Protein AF-A0A948BES1-F1 (afdb_monomer_lite)

Structure (mmCIF, N/CA/C/O backbone):
data_AF-A0A948BES1-F1
#
_entry.id   AF-A0A948BES1-F1
#
loop_
_atom_site.group_PDB
_atom_site.id
_atom_site.type_symbol
_atom_site.label_atom_id
_atom_site.label_alt_id
_atom_site.label_comp_id
_atom_site.label_asym_id
_atom_site.label_entity_id
_atom_site.label_seq_id
_atom_site.pdbx_PDB_ins_code
_atom_site.Cartn_x
_atom_site.Cartn_y
_atom_site.Cartn_z
_atom_site.occupancy
_atom_site.B_iso_or_equiv
_atom_site.auth_seq_id
_atom_site.auth_c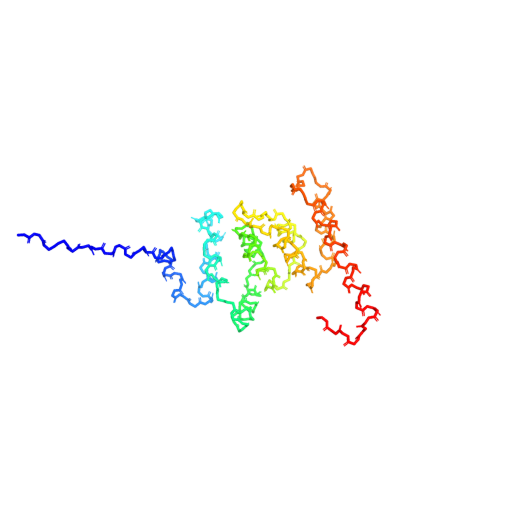omp_id
_atom_site.auth_asym_id
_atom_site.auth_atom_id
_atom_site.pdbx_PDB_model_num
ATOM 1 N N . MET A 1 1 ? -26.348 52.189 15.732 1.00 38.22 1 MET A N 1
ATOM 2 C CA . MET A 1 1 ? -25.270 51.955 14.750 1.00 38.22 1 MET A CA 1
ATOM 3 C C . MET A 1 1 ? -24.668 50.599 15.052 1.00 38.22 1 MET A C 1
ATOM 5 O O . MET A 1 1 ? -24.320 50.351 16.199 1.00 38.22 1 MET A O 1
ATOM 9 N N . ASN A 1 2 ? -24.704 49.721 14.051 1.00 38.66 2 ASN A N 1
ATOM 10 C CA . ASN A 1 2 ? -24.401 48.296 14.130 1.00 38.66 2 ASN A CA 1
ATOM 11 C C . ASN A 1 2 ? -22.952 48.042 14.541 1.00 38.66 2 ASN A C 1
ATOM 13 O O . ASN A 1 2 ? -22.031 48.582 13.934 1.00 38.66 2 ASN A O 1
ATOM 17 N N . ILE A 1 3 ? -22.770 47.183 15.540 1.00 44.31 3 ILE A N 1
ATOM 18 C CA . ILE A 1 3 ? -21.507 46.489 15.768 1.00 44.31 3 ILE A CA 1
ATOM 19 C C . ILE A 1 3 ? -21.662 45.153 15.047 1.00 44.31 3 ILE A C 1
ATOM 21 O O . ILE A 1 3 ? -22.232 44.206 15.589 1.00 44.31 3 ILE A O 1
ATOM 25 N N . ASP A 1 4 ? -21.222 45.115 13.792 1.00 42.91 4 ASP A N 1
ATOM 26 C CA . ASP A 1 4 ? -21.126 43.885 13.018 1.00 42.91 4 ASP A CA 1
ATOM 27 C C . ASP A 1 4 ? -20.055 42.993 13.656 1.00 42.91 4 ASP A C 1
ATOM 29 O O . ASP A 1 4 ? -18.851 43.141 13.447 1.00 42.91 4 ASP A O 1
ATOM 33 N N . HIS A 1 5 ? -20.500 42.054 14.491 1.00 43.59 5 HIS A N 1
ATOM 34 C CA . HIS A 1 5 ? -19.711 40.881 14.833 1.00 43.59 5 HIS A CA 1
ATOM 35 C C . HIS A 1 5 ? -19.611 39.997 13.590 1.00 43.59 5 HIS A C 1
ATOM 37 O O . HIS A 1 5 ? -20.409 39.078 13.391 1.00 43.59 5 HIS A O 1
ATOM 43 N N . GLU A 1 6 ? -18.596 40.260 12.767 1.00 42.31 6 GLU A N 1
ATOM 44 C CA . GLU A 1 6 ? -18.064 39.289 11.818 1.00 42.31 6 GLU A CA 1
ATOM 45 C C . GLU A 1 6 ? -17.670 38.025 12.593 1.00 42.31 6 GLU A C 1
ATOM 47 O O . GLU A 1 6 ? -16.571 37.886 13.137 1.00 42.31 6 GLU A O 1
ATOM 52 N N . ARG A 1 7 ? -18.601 37.069 12.671 1.00 43.56 7 ARG A N 1
ATOM 53 C CA . ARG A 1 7 ? -18.292 35.692 13.037 1.00 43.56 7 ARG A CA 1
ATOM 54 C C . ARG A 1 7 ? -17.309 35.182 11.991 1.00 43.56 7 ARG A C 1
ATOM 56 O O . ARG A 1 7 ? -17.718 34.766 10.910 1.00 43.56 7 ARG A O 1
ATOM 63 N N . LYS A 1 8 ? -16.015 35.181 12.323 1.00 43.34 8 LYS A N 1
ATOM 64 C CA . LYS A 1 8 ? -15.026 34.331 11.659 1.00 43.34 8 LYS A CA 1
ATOM 65 C C . LYS A 1 8 ? -15.560 32.902 11.728 1.00 43.34 8 LYS A C 1
ATOM 67 O O . LYS A 1 8 ? -15.428 32.243 12.754 1.00 43.34 8 LYS A O 1
ATOM 72 N N . GLN A 1 9 ? -16.201 32.436 10.657 1.00 43.59 9 GLN A N 1
ATOM 73 C CA . GLN A 1 9 ? -16.446 31.018 10.440 1.00 43.59 9 GLN A CA 1
ATOM 74 C C . GLN A 1 9 ? -15.069 30.371 10.298 1.00 43.59 9 GLN A C 1
ATOM 76 O O . GLN A 1 9 ? -14.491 30.311 9.214 1.00 43.59 9 GLN A O 1
ATOM 81 N N . THR A 1 10 ? -14.491 29.948 11.418 1.00 50.44 10 THR A N 1
ATOM 82 C CA . THR A 1 10 ? -13.382 29.005 11.416 1.00 50.44 10 THR A CA 1
ATOM 83 C C . THR A 1 10 ? -13.874 27.780 10.664 1.00 50.44 10 THR A C 1
ATOM 85 O O . THR A 1 10 ? -14.748 27.069 11.155 1.00 50.44 10 THR A O 1
ATOM 88 N N . LYS A 1 11 ? -13.378 27.586 9.435 1.00 53.75 11 LYS A N 1
ATOM 89 C CA . LYS A 1 11 ? -13.628 26.378 8.646 1.00 53.75 11 LYS A CA 1
ATOM 90 C C . LYS A 1 11 ? -13.310 25.182 9.542 1.00 53.75 11 LYS A C 1
ATOM 92 O O . LYS A 1 11 ? -12.148 25.004 9.906 1.00 53.75 11 LYS A O 1
ATOM 97 N N . SER A 1 12 ? -14.342 24.426 9.918 1.00 57.97 12 SER A N 1
ATOM 98 C CA . SER A 1 12 ? -14.201 23.152 10.625 1.00 57.97 12 SER A CA 1
ATOM 99 C C . SER A 1 12 ? -13.186 22.310 9.860 1.00 57.97 12 SER A C 1
ATOM 101 O O . SER A 1 12 ? -13.280 22.168 8.633 1.00 57.97 12 SER A O 1
ATOM 103 N N . LYS A 1 13 ? -12.136 21.854 10.543 1.00 73.31 13 LYS A N 1
ATOM 104 C CA . LYS A 1 13 ? -11.109 21.045 9.891 1.00 73.31 13 LYS A CA 1
ATOM 105 C C . LYS A 1 13 ? -11.758 19.731 9.461 1.00 73.31 13 LYS A C 1
ATOM 107 O O . LYS A 1 13 ? -12.507 19.137 10.226 1.00 73.31 13 LYS A O 1
ATOM 112 N N . TRP A 1 14 ? -11.455 19.253 8.253 1.00 77.88 14 TRP A N 1
ATOM 113 C CA . TRP A 1 14 ? -12.131 18.089 7.649 1.00 77.88 14 TRP A CA 1
ATOM 114 C C . TRP A 1 14 ? -12.141 16.834 8.544 1.00 77.88 14 TRP A C 1
ATOM 116 O O . TRP A 1 14 ? -13.053 16.014 8.459 1.00 77.88 14 TRP A O 1
ATOM 126 N N . TYR A 1 15 ? -11.136 16.701 9.412 1.00 73.31 15 TYR A N 1
ATOM 127 C CA . TYR A 1 15 ? -10.965 15.579 10.325 1.00 73.31 15 TYR A CA 1
ATOM 128 C C . TYR A 1 15 ? -11.862 15.648 11.580 1.00 73.31 15 TYR A C 1
ATOM 130 O O . TYR A 1 15 ? -11.945 14.670 12.320 1.00 73.31 15 TYR A O 1
ATOM 138 N N . GLU A 1 16 ? -12.547 16.768 11.840 1.00 76.19 16 GLU A N 1
ATOM 139 C CA . GLU A 1 16 ? -13.404 16.953 13.024 1.00 76.19 16 GLU A CA 1
ATOM 140 C C . GLU A 1 16 ? -14.594 15.979 13.041 1.00 76.19 16 GLU A C 1
ATOM 142 O O . GLU A 1 16 ? -14.970 15.467 14.094 1.00 76.19 16 GLU A O 1
ATOM 147 N N . ASN A 1 17 ? -15.100 15.603 11.863 1.00 77.81 17 ASN A N 1
ATOM 148 C CA . ASN A 1 17 ? -16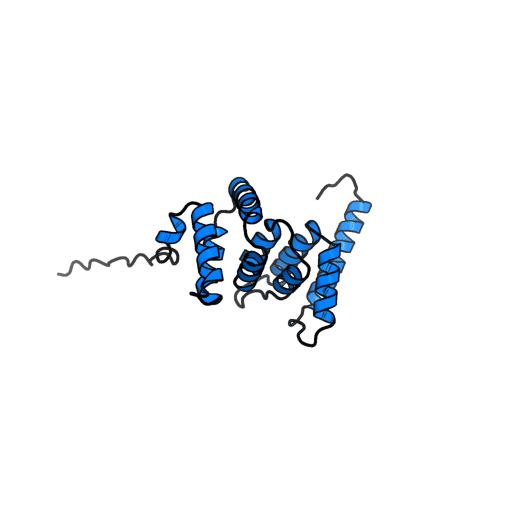.136 14.572 11.713 1.00 77.81 17 ASN A CA 1
ATOM 149 C C . ASN A 1 17 ? -15.659 13.167 12.129 1.00 77.81 17 ASN A C 1
ATOM 151 O O . ASN A 1 17 ? -16.463 12.256 12.311 1.00 77.81 17 ASN A O 1
ATOM 155 N N . TYR A 1 18 ? -14.348 12.993 12.301 1.00 83.69 18 TYR A N 1
ATOM 156 C CA . TYR A 1 18 ? -13.694 11.726 12.605 1.00 83.69 18 TYR A CA 1
ATOM 157 C C . TYR A 1 18 ? -13.042 11.727 13.994 1.00 83.69 18 TYR A C 1
ATOM 159 O O . TYR A 1 18 ? -12.328 10.782 14.332 1.00 83.69 18 TYR A O 1
ATOM 167 N N . LEU A 1 19 ? -13.304 12.741 14.832 1.00 77.44 19 LEU A N 1
ATOM 168 C CA . LEU A 1 19 ? -12.773 12.829 16.201 1.00 77.44 19 LEU A CA 1
ATOM 169 C C . LEU A 1 19 ? -12.948 11.540 17.022 1.00 77.44 19 LEU A C 1
ATOM 171 O O . LEU A 1 19 ? -11.976 11.138 17.665 1.00 77.44 19 LEU A O 1
ATOM 175 N N . PRO A 1 20 ? -14.095 10.824 16.968 1.00 83.44 20 PRO A N 1
ATOM 176 C CA . PRO A 1 20 ? -14.242 9.562 17.693 1.00 83.44 20 PRO A CA 1
ATOM 177 C C . PRO A 1 20 ? -13.260 8.472 17.253 1.00 83.44 20 PRO A C 1
ATOM 179 O O . PRO A 1 20 ? -12.991 7.554 18.022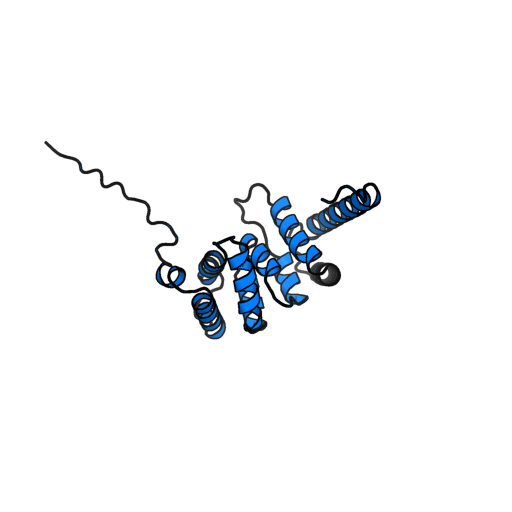 1.00 83.44 20 PRO A O 1
ATOM 182 N N . PHE A 1 21 ? -12.755 8.535 16.020 1.00 89.19 21 PHE A N 1
ATOM 183 C CA . PHE A 1 21 ? -11.736 7.625 15.506 1.00 89.19 21 PHE A CA 1
ATOM 184 C C . PHE A 1 21 ? -10.326 8.104 15.859 1.00 89.19 21 PHE A C 1
ATOM 186 O O . PHE A 1 21 ? -9.501 7.308 16.295 1.00 89.19 21 PHE A O 1
ATOM 193 N N . ILE A 1 22 ? -10.057 9.403 15.727 1.00 85.19 22 ILE A N 1
ATOM 194 C CA . ILE A 1 22 ? -8.738 9.995 16.003 1.00 85.19 22 ILE A CA 1
ATOM 195 C C . ILE A 1 22 ? -8.373 9.882 17.485 1.00 85.19 22 ILE A C 1
ATOM 197 O O . ILE A 1 22 ? -7.225 9.608 17.809 1.00 85.19 22 ILE A O 1
ATOM 201 N N . ALA A 1 23 ? -9.349 10.025 18.385 1.00 85.06 23 ALA A N 1
ATOM 202 C CA . ALA A 1 23 ? -9.136 9.907 19.827 1.00 85.06 23 ALA A CA 1
ATOM 203 C C . ALA A 1 23 ? -8.829 8.470 20.302 1.00 85.06 23 ALA A C 1
ATOM 205 O O . ALA A 1 23 ? -8.531 8.261 21.477 1.00 85.06 23 ALA A O 1
ATOM 206 N N . ARG A 1 24 ? -8.937 7.465 19.423 1.00 89.31 24 ARG A N 1
ATOM 207 C CA . ARG A 1 24 ? -8.639 6.064 19.749 1.00 89.31 24 ARG A CA 1
ATOM 208 C C . ARG A 1 24 ? -7.147 5.777 19.630 1.00 89.31 24 ARG A C 1
ATOM 210 O O . ARG A 1 24 ? -6.458 6.344 18.788 1.00 89.31 24 ARG A O 1
ATOM 217 N N . SER A 1 25 ? -6.680 4.810 20.417 1.00 92.69 25 SER A N 1
ATOM 218 C CA . SER A 1 25 ? -5.350 4.229 20.239 1.00 92.69 25 SER A CA 1
ATOM 219 C C . SER A 1 25 ? -5.229 3.521 18.872 1.00 92.69 25 SER A C 1
ATOM 221 O O . SER A 1 25 ? -6.257 3.119 18.308 1.00 92.69 25 SER A O 1
ATOM 223 N N . PRO A 1 26 ? -4.008 3.325 18.336 1.00 93.75 26 PRO A N 1
ATOM 224 C CA . PRO A 1 26 ? -3.789 2.607 17.075 1.00 93.75 26 PRO A CA 1
ATOM 225 C C . PRO A 1 26 ? -4.475 1.231 17.035 1.00 93.75 26 PRO A C 1
ATOM 227 O O . PRO A 1 26 ? -5.127 0.879 16.056 1.00 93.75 26 PRO A O 1
ATOM 230 N N . GLU A 1 27 ? -4.410 0.473 18.129 1.00 95.75 27 GLU A N 1
ATOM 231 C CA . GLU A 1 27 ? -5.031 -0.849 18.268 1.00 95.75 27 GLU A CA 1
ATOM 232 C C . GLU A 1 27 ? -6.548 -0.760 18.126 1.00 95.75 27 GLU A C 1
ATOM 234 O O . GLU A 1 27 ? -7.179 -1.584 17.466 1.00 95.75 27 GLU A O 1
ATOM 239 N N . MET A 1 28 ? -7.152 0.252 18.749 1.00 95.81 28 MET A N 1
ATOM 240 C CA . MET A 1 28 ? -8.592 0.476 18.704 1.00 95.81 28 MET A CA 1
ATOM 241 C C . MET A 1 28 ? -9.045 0.989 17.334 1.00 95.81 28 MET A C 1
ATOM 243 O O . MET A 1 28 ? -10.139 0.642 16.885 1.00 95.81 28 MET A O 1
ATOM 247 N N . GLN A 1 29 ? -8.208 1.771 16.648 1.00 95.94 29 GLN A N 1
ATOM 248 C CA . GLN A 1 29 ? -8.428 2.175 15.258 1.00 95.94 29 GLN A CA 1
ATOM 249 C C . GLN A 1 29 ? -8.416 0.957 14.324 1.00 95.94 29 GLN A C 1
ATOM 251 O O . GLN A 1 29 ? -9.362 0.768 13.559 1.00 95.94 29 GLN A O 1
ATOM 256 N N . ILE A 1 30 ? -7.413 0.082 14.452 1.00 96.25 30 ILE A N 1
ATOM 257 C CA . ILE A 1 30 ? -7.300 -1.156 13.666 1.00 96.25 30 ILE A CA 1
ATOM 258 C C . ILE A 1 30 ? -8.468 -2.096 13.958 1.00 96.25 30 ILE A C 1
ATOM 260 O O . ILE A 1 30 ? -9.137 -2.537 13.027 1.00 96.25 30 ILE A O 1
ATOM 264 N N . LYS A 1 31 ? -8.792 -2.353 15.232 1.00 96.12 31 LYS A N 1
ATOM 265 C CA . LYS A 1 31 ? -9.947 -3.186 15.617 1.00 96.12 31 LYS A CA 1
ATOM 266 C C . LYS A 1 31 ? -11.254 -2.665 15.024 1.00 96.12 31 LYS A C 1
ATOM 268 O O . LYS A 1 31 ? -12.092 -3.454 14.583 1.00 96.12 31 LYS A O 1
ATOM 273 N N . TRP A 1 32 ? -11.435 -1.345 15.002 1.00 95.88 32 TRP A N 1
ATOM 274 C CA . TRP A 1 32 ? -12.606 -0.740 14.379 1.00 95.88 32 TRP A CA 1
ATOM 275 C C . TRP A 1 32 ? -12.620 -0.961 12.864 1.00 95.88 32 TRP A C 1
ATOM 277 O O . TRP A 1 32 ? -13.634 -1.426 12.349 1.00 95.88 32 TRP A O 1
ATOM 287 N N . LEU A 1 33 ? -11.505 -0.717 12.166 1.00 95.88 33 LEU A N 1
ATOM 288 C CA . LEU A 1 33 ? -11.402 -0.958 10.723 1.00 95.88 33 LEU A CA 1
ATOM 289 C C . LEU A 1 33 ? -11.660 -2.430 10.373 1.00 95.88 33 LEU A C 1
ATOM 291 O O . LEU A 1 33 ? -12.446 -2.718 9.475 1.00 95.88 33 LEU A O 1
ATOM 295 N N . VAL A 1 34 ? -11.079 -3.368 11.127 1.00 96.12 34 VAL A N 1
ATOM 296 C CA . VAL A 1 34 ? -11.322 -4.812 10.971 1.00 96.12 34 VAL A CA 1
ATOM 297 C C . VAL A 1 34 ? -12.814 -5.131 11.091 1.00 96.12 34 VAL A C 1
ATOM 299 O O . VAL A 1 34 ? -13.365 -5.859 10.267 1.00 96.12 34 VAL A O 1
ATOM 302 N N . SER A 1 35 ? -13.490 -4.564 12.093 1.00 95.38 35 SER A N 1
ATOM 303 C CA . SER A 1 35 ? -14.936 -4.731 12.280 1.00 95.38 35 SER A CA 1
ATOM 304 C C . SER A 1 35 ? -15.735 -4.190 11.090 1.00 95.38 35 SER A C 1
ATOM 306 O O . SER A 1 35 ? -16.638 -4.870 10.603 1.00 95.38 35 SER A O 1
ATOM 308 N N . VAL A 1 36 ? -15.376 -3.010 10.577 1.00 94.44 36 VAL A N 1
ATOM 309 C CA . VAL A 1 36 ? -16.024 -2.392 9.410 1.00 94.44 36 VAL A CA 1
ATOM 310 C C . VAL A 1 36 ? -15.857 -3.255 8.157 1.00 94.44 36 VAL A C 1
ATOM 312 O O . VAL A 1 36 ? -16.852 -3.576 7.511 1.00 94.44 36 VAL A O 1
ATOM 315 N N . PHE A 1 37 ? -14.640 -3.712 7.850 1.00 94.44 37 PHE A N 1
ATOM 316 C CA . PHE A 1 37 ? -14.374 -4.554 6.676 1.00 94.44 37 PHE A CA 1
ATOM 317 C C . PHE A 1 37 ? -15.022 -5.939 6.744 1.00 94.44 37 PHE A C 1
ATOM 319 O O . PHE A 1 37 ? -15.347 -6.523 5.704 1.00 94.44 37 PHE A O 1
ATOM 326 N N . ARG A 1 38 ? -15.197 -6.484 7.953 1.00 93.19 38 ARG A N 1
ATOM 327 C CA . ARG A 1 38 ? -15.903 -7.754 8.168 1.00 93.19 38 ARG A CA 1
ATOM 328 C C . ARG A 1 38 ? -17.406 -7.609 7.989 1.00 93.19 38 ARG A C 1
ATOM 330 O O . ARG A 1 38 ? -18.025 -8.482 7.397 1.00 93.19 38 ARG A O 1
ATOM 337 N N . LYS A 1 39 ? -17.985 -6.519 8.494 1.00 93.06 39 LYS A N 1
ATOM 338 C CA . LYS A 1 39 ? -19.429 -6.274 8.403 1.00 93.06 39 LYS A CA 1
ATOM 339 C C . LYS A 1 39 ? -19.858 -5.698 7.052 1.00 93.06 39 LYS A C 1
ATOM 341 O O . LYS A 1 39 ? -21.034 -5.788 6.729 1.00 93.06 39 LYS A O 1
ATOM 346 N N . GLY A 1 40 ? -18.936 -5.098 6.295 1.00 90.81 40 GLY A N 1
ATOM 347 C CA . GLY A 1 40 ? -19.248 -4.431 5.027 1.00 90.81 40 GLY A CA 1
ATOM 348 C C . GLY A 1 40 ? -20.153 -3.211 5.212 1.00 90.81 40 GLY A C 1
ATOM 349 O O . GLY A 1 40 ? -21.000 -2.940 4.373 1.00 90.81 40 GLY A O 1
ATOM 350 N N . THR A 1 41 ? -20.030 -2.511 6.344 1.00 89.81 41 THR A N 1
ATOM 351 C CA . THR A 1 41 ? -20.941 -1.412 6.721 1.00 89.81 41 THR A CA 1
ATOM 352 C C . THR A 1 41 ? -20.657 -0.095 6.014 1.00 89.81 41 THR A C 1
ATOM 354 O O . THR A 1 41 ? -21.497 0.794 6.071 1.00 89.81 41 THR A O 1
ATOM 357 N N . LEU A 1 42 ? -19.471 0.051 5.426 1.00 90.88 42 LEU A N 1
ATOM 358 C CA . LEU A 1 42 ? -19.033 1.238 4.700 1.00 90.88 42 LEU A CA 1
ATOM 359 C C . LEU A 1 42 ? -18.478 0.807 3.342 1.00 90.88 42 LEU A C 1
ATOM 361 O O . LEU A 1 42 ? -17.877 -0.264 3.227 1.00 90.88 42 LEU A O 1
ATOM 365 N N . THR A 1 43 ? -18.674 1.650 2.336 1.00 92.31 43 THR A N 1
ATOM 366 C CA . THR A 1 43 ? -18.039 1.525 1.022 1.00 92.31 43 THR A CA 1
ATOM 367 C C . THR A 1 43 ? -16.551 1.867 1.098 1.00 92.31 43 THR A C 1
ATOM 369 O O . THR A 1 43 ? -16.102 2.548 2.021 1.00 92.31 43 THR A O 1
ATOM 372 N N . ASP A 1 44 ? -15.776 1.454 0.094 1.00 89.88 44 ASP A N 1
ATOM 373 C CA . ASP A 1 44 ? -14.339 1.747 0.032 1.00 89.88 44 ASP A CA 1
ATOM 374 C C . ASP A 1 44 ? -14.050 3.255 0.144 1.00 89.88 44 ASP A C 1
ATOM 376 O O . ASP A 1 44 ? -13.165 3.657 0.897 1.00 89.88 44 ASP A O 1
ATOM 380 N N . GLN A 1 45 ? -14.859 4.092 -0.519 1.00 90.06 45 GLN A N 1
ATOM 381 C CA . GLN A 1 45 ? -14.733 5.556 -0.500 1.00 90.06 45 GLN A CA 1
ATOM 382 C C . GLN A 1 45 ? -15.008 6.161 0.883 1.00 90.06 45 GLN A C 1
ATOM 384 O O . GLN A 1 45 ? -14.363 7.132 1.278 1.00 90.06 45 GLN A O 1
ATOM 389 N N . GLU A 1 46 ? -15.953 5.592 1.630 1.00 92.12 46 GLU A N 1
ATOM 390 C CA . GLU A 1 46 ? -16.254 6.018 2.999 1.00 92.12 46 GLU A CA 1
ATOM 391 C C . GLU A 1 46 ? -15.168 5.573 3.985 1.00 92.12 46 GLU A C 1
ATOM 393 O O . GLU A 1 46 ? -14.967 6.221 5.012 1.00 92.12 46 GLU A O 1
ATOM 398 N N . ILE A 1 47 ? -14.444 4.489 3.682 1.00 94.25 47 ILE A N 1
ATOM 399 C CA . ILE A 1 47 ? -13.366 3.969 4.530 1.00 94.25 47 ILE A CA 1
ATOM 400 C C . ILE A 1 47 ? -12.042 4.710 4.298 1.00 94.25 47 ILE A C 1
ATOM 402 O O . ILE A 1 47 ? -11.285 4.888 5.259 1.00 94.25 47 ILE A O 1
ATOM 406 N N . THR A 1 48 ? -11.757 5.186 3.078 1.00 94.38 48 THR A N 1
ATOM 407 C CA . THR A 1 48 ? -10.486 5.854 2.727 1.00 94.38 48 THR A CA 1
ATOM 408 C C . THR A 1 48 ? -10.031 6.910 3.753 1.00 94.38 48 THR A C 1
ATOM 410 O O . THR A 1 48 ? -8.873 6.852 4.175 1.00 94.38 48 THR A O 1
ATOM 413 N N . PRO A 1 49 ? -10.886 7.833 4.254 1.00 93.69 49 PRO A N 1
ATOM 414 C CA . PRO A 1 49 ? -10.467 8.833 5.240 1.00 93.69 49 PRO A CA 1
ATOM 415 C C . PRO A 1 49 ? -9.954 8.229 6.553 1.00 93.69 49 PRO A C 1
ATOM 417 O O . PRO A 1 49 ? -9.048 8.784 7.167 1.00 93.69 49 PRO A O 1
ATOM 420 N N . TYR A 1 50 ? -10.494 7.088 6.986 1.00 95.00 50 TYR A N 1
ATOM 421 C CA . TYR A 1 50 ? -10.069 6.418 8.217 1.00 95.00 50 TYR A CA 1
ATOM 422 C C . TYR A 1 50 ? -8.707 5.742 8.060 1.00 95.00 50 TYR A C 1
ATOM 424 O O . TYR A 1 50 ? -7.897 5.784 8.986 1.00 95.00 50 TYR A O 1
ATOM 432 N N . ILE A 1 51 ? -8.433 5.165 6.886 1.00 95.62 51 ILE A N 1
ATOM 433 C CA . ILE A 1 51 ? -7.106 4.630 6.548 1.00 95.62 51 ILE A CA 1
ATOM 434 C C . ILE A 1 51 ? -6.089 5.772 6.544 1.00 95.62 51 ILE A C 1
ATOM 436 O O . ILE A 1 51 ? -5.064 5.685 7.220 1.00 95.62 51 ILE A O 1
ATOM 440 N N . ARG A 1 52 ? -6.416 6.889 5.886 1.00 94.62 52 ARG A N 1
ATOM 441 C CA . ARG A 1 52 ? -5.569 8.084 5.883 1.00 94.62 52 ARG A CA 1
ATOM 442 C C . ARG A 1 52 ? -5.281 8.593 7.291 1.00 94.62 52 ARG A C 1
ATOM 444 O O . ARG A 1 52 ? -4.139 8.914 7.611 1.00 94.62 52 ARG A O 1
ATOM 451 N N . LEU A 1 53 ? -6.301 8.655 8.150 1.00 93.69 53 LEU A N 1
ATOM 452 C CA . LEU A 1 53 ? -6.159 9.093 9.542 1.00 93.69 53 LEU A CA 1
ATOM 453 C C . LEU A 1 53 ? -5.277 8.146 10.363 1.00 93.69 53 LEU A C 1
ATOM 455 O O . LEU A 1 53 ? -4.437 8.620 11.125 1.00 93.69 53 LEU A O 1
ATOM 459 N N . LEU A 1 54 ? -5.412 6.829 10.175 1.00 94.94 54 LEU A N 1
ATOM 460 C CA . LEU A 1 54 ? -4.542 5.834 10.813 1.00 94.94 54 LEU A CA 1
ATOM 461 C C . LEU A 1 54 ? -3.060 6.055 10.456 1.00 94.94 54 LEU A C 1
ATOM 463 O O . LEU A 1 54 ? -2.191 5.855 11.306 1.00 94.94 54 LEU A O 1
ATOM 467 N N . LEU A 1 55 ? -2.794 6.482 9.218 1.00 93.88 55 LEU A N 1
ATOM 468 C CA . LEU A 1 55 ? -1.461 6.646 8.627 1.00 93.88 55 LEU A CA 1
ATOM 469 C C . LEU A 1 55 ? -0.957 8.101 8.613 1.00 93.88 55 LEU A C 1
ATOM 471 O O . LEU A 1 55 ? 0.070 8.396 7.995 1.00 93.88 55 LEU A O 1
ATOM 475 N N . THR A 1 56 ? -1.677 9.033 9.248 1.00 90.06 56 THR A N 1
ATOM 476 C CA . THR A 1 56 ? -1.344 10.470 9.211 1.00 90.06 56 THR A CA 1
ATOM 477 C C . THR A 1 56 ? -0.076 10.787 9.999 1.00 90.06 56 THR A C 1
ATOM 479 O O . THR A 1 56 ? 0.692 11.656 9.600 1.00 90.06 56 THR A O 1
ATOM 482 N N . GLU A 1 57 ? 0.146 10.106 11.121 1.00 84.69 57 GLU A N 1
ATOM 483 C CA . GLU A 1 57 ? 1.314 10.337 11.965 1.00 84.69 57 GLU A CA 1
ATOM 484 C C . GLU A 1 57 ? 2.522 9.562 11.426 1.00 84.69 57 GLU A C 1
ATOM 486 O O . GLU A 1 57 ? 2.586 8.342 11.539 1.00 84.69 57 GLU A O 1
ATOM 491 N N . GLU A 1 58 ? 3.487 10.280 10.852 1.00 79.88 58 GLU A N 1
ATOM 492 C CA . GLU A 1 58 ? 4.662 9.709 10.173 1.00 79.88 58 GLU A CA 1
ATOM 493 C C . GLU A 1 58 ? 5.872 9.507 11.102 1.00 79.88 58 GLU A C 1
ATOM 495 O O . GLU A 1 58 ? 7.016 9.512 10.652 1.00 79.88 58 GLU A O 1
ATOM 500 N N . SER A 1 59 ? 5.656 9.335 12.412 1.00 89.12 59 SER A N 1
ATOM 501 C CA . SER A 1 59 ? 6.766 9.024 13.317 1.00 89.12 59 SER A CA 1
ATOM 502 C C . SER A 1 59 ? 7.250 7.585 13.095 1.00 89.12 59 SER A C 1
ATOM 504 O O . SER A 1 59 ? 6.452 6.663 12.920 1.00 89.12 59 SER A O 1
ATOM 506 N N . GLU A 1 60 ? 8.569 7.372 13.111 1.00 87.75 60 GLU A N 1
ATOM 507 C CA . GLU A 1 60 ? 9.161 6.037 12.929 1.00 87.75 60 GLU A CA 1
ATOM 508 C C . GLU A 1 60 ? 8.614 5.048 13.967 1.00 87.75 60 GLU A C 1
ATOM 510 O O . GLU A 1 60 ? 8.197 3.942 13.626 1.00 87.75 60 GLU A O 1
ATOM 515 N N . TYR A 1 61 ? 8.499 5.499 15.219 1.00 90.25 61 TYR A N 1
ATOM 516 C CA . TYR A 1 61 ? 7.868 4.742 16.29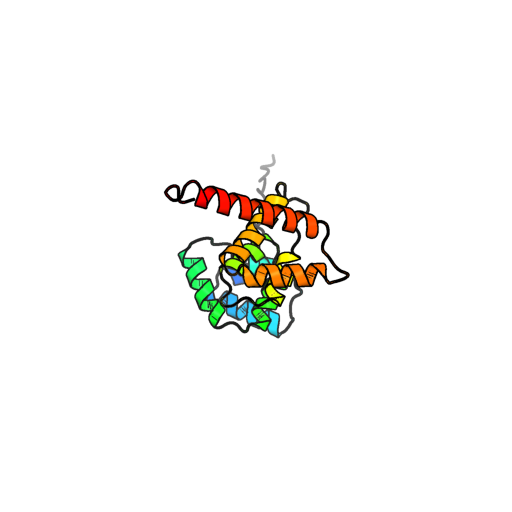6 1.00 90.25 61 TYR A CA 1
ATOM 517 C C . TYR A 1 61 ? 6.443 4.300 15.936 1.00 90.25 61 TYR A C 1
ATOM 519 O O . TYR A 1 61 ? 6.099 3.130 16.102 1.00 90.25 61 TYR A O 1
ATOM 527 N N . ARG A 1 62 ? 5.620 5.209 15.394 1.00 90.75 62 ARG A N 1
ATOM 528 C CA . ARG A 1 62 ? 4.249 4.893 14.981 1.00 90.75 62 ARG A CA 1
ATOM 529 C C . ARG A 1 62 ? 4.222 3.858 13.863 1.00 90.75 62 ARG A C 1
ATOM 531 O O . ARG A 1 62 ? 3.401 2.947 13.921 1.00 90.75 62 ARG A O 1
ATOM 538 N N . MET A 1 63 ? 5.096 3.975 12.868 1.00 91.25 63 MET A N 1
ATOM 539 C CA . MET A 1 63 ? 5.148 3.030 11.748 1.00 91.25 63 MET A CA 1
ATOM 540 C C . MET A 1 63 ? 5.595 1.634 12.190 1.00 91.25 63 MET A C 1
ATOM 542 O O . MET A 1 63 ? 4.977 0.646 11.793 1.00 91.25 63 MET A O 1
ATOM 546 N N . VAL A 1 64 ? 6.608 1.544 13.059 1.00 93.25 64 VAL A N 1
ATOM 547 C CA . VAL A 1 64 ? 7.043 0.273 13.662 1.00 93.25 64 VAL A CA 1
ATOM 548 C C . VAL A 1 64 ? 5.912 -0.346 14.480 1.00 93.25 64 VAL A C 1
ATOM 550 O O . VAL A 1 64 ? 5.618 -1.529 14.331 1.00 93.25 64 VAL A O 1
ATOM 553 N N . HIS A 1 65 ? 5.223 0.461 15.287 1.00 94.56 65 HIS A N 1
ATOM 554 C CA . HIS A 1 65 ? 4.097 -0.005 16.091 1.00 94.56 65 HIS A CA 1
ATOM 555 C C . HIS A 1 65 ? 2.941 -0.532 15.231 1.00 94.56 65 HIS A C 1
ATOM 557 O O . HIS A 1 65 ? 2.441 -1.628 15.464 1.00 94.56 65 HIS A O 1
ATOM 563 N N . LEU A 1 66 ? 2.545 0.201 14.185 1.00 95.44 66 LEU A N 1
ATOM 564 C CA . LEU A 1 66 ? 1.506 -0.248 13.252 1.00 95.44 66 LEU A CA 1
ATOM 565 C C . LEU A 1 66 ? 1.898 -1.539 12.526 1.00 95.44 66 LEU A C 1
ATOM 567 O O . LEU A 1 66 ? 1.050 -2.411 12.351 1.00 95.44 66 LEU A O 1
ATOM 571 N N . LYS A 1 67 ? 3.172 -1.681 12.142 1.00 94.62 67 LYS A N 1
ATOM 572 C CA . LYS A 1 67 ? 3.697 -2.901 11.520 1.00 94.62 67 LYS A CA 1
ATOM 573 C C . LYS A 1 67 ? 3.546 -4.118 12.432 1.00 94.62 67 LYS A C 1
ATOM 575 O O . LYS A 1 67 ? 3.145 -5.176 11.956 1.00 94.62 67 LYS A O 1
ATOM 580 N N . GLU A 1 68 ? 3.826 -3.975 13.727 1.00 95.94 68 GLU A N 1
ATOM 581 C CA . GLU A 1 68 ? 3.603 -5.053 14.697 1.00 95.94 68 GLU A CA 1
ATOM 582 C C . GLU A 1 68 ? 2.114 -5.381 14.836 1.00 95.94 68 GLU A C 1
ATOM 584 O O . GLU A 1 68 ? 1.735 -6.544 14.733 1.00 95.94 68 GLU A O 1
ATOM 589 N N . LEU A 1 69 ? 1.249 -4.369 14.956 1.00 96.44 69 LEU A N 1
ATOM 590 C CA . LEU A 1 69 ? -0.198 -4.586 15.055 1.00 96.44 69 LEU A CA 1
ATOM 591 C C . LEU A 1 69 ? -0.797 -5.247 13.808 1.00 96.44 69 LEU A C 1
ATOM 593 O O . LEU A 1 69 ? -1.768 -5.993 13.917 1.00 96.44 69 LEU A O 1
ATOM 597 N N . PHE A 1 70 ? -0.241 -4.990 12.623 1.00 96.50 70 PHE A N 1
ATOM 598 C CA . PHE A 1 70 ? -0.714 -5.590 11.375 1.00 96.50 70 PHE A CA 1
ATOM 599 C C . PHE A 1 70 ? -0.393 -7.081 11.253 1.00 96.50 70 PHE A C 1
ATOM 601 O O . PHE A 1 70 ? -1.071 -7.756 10.483 1.00 96.50 70 PHE A O 1
ATOM 608 N N . LYS A 1 71 ? 0.561 -7.625 12.023 1.00 95.44 71 LYS A N 1
ATOM 609 C CA . LYS A 1 71 ? 0.826 -9.077 12.056 1.00 95.44 71 LYS A CA 1
ATOM 610 C C . LYS A 1 71 ? -0.369 -9.879 12.569 1.00 95.44 71 LYS A C 1
ATOM 612 O O . LYS A 1 71 ? -0.592 -10.995 12.114 1.00 95.44 71 LYS A O 1
ATOM 617 N N . ASP A 1 72 ? -1.154 -9.288 13.467 1.00 94.75 72 ASP A N 1
ATOM 618 C CA . ASP A 1 72 ? -2.339 -9.919 14.057 1.00 94.75 72 ASP A CA 1
ATOM 619 C C . ASP A 1 72 ? -3.619 -9.680 13.234 1.00 94.75 72 ASP A C 1
ATOM 621 O O . ASP A 1 72 ? -4.707 -10.137 13.601 1.00 94.75 72 ASP A O 1
ATOM 625 N N . VAL A 1 73 ? -3.523 -8.938 12.126 1.00 96.06 73 VAL A N 1
ATOM 626 C CA . VAL A 1 73 ? -4.659 -8.658 11.246 1.00 96.06 73 VAL A CA 1
ATOM 627 C C . VAL A 1 73 ? -4.749 -9.731 10.170 1.00 96.06 73 VAL A C 1
ATOM 629 O O . VAL A 1 73 ? -3.779 -10.076 9.505 1.00 96.06 73 VAL A O 1
ATOM 632 N N . GLU A 1 74 ? -5.961 -10.241 9.968 1.00 94.62 74 GLU A N 1
ATOM 633 C CA . GLU A 1 74 ? -6.245 -11.233 8.937 1.00 94.62 74 GLU A CA 1
ATOM 634 C C . GLU A 1 74 ? -5.843 -10.719 7.535 1.00 94.62 74 GLU A C 1
ATOM 636 O O . GLU A 1 74 ? -6.255 -9.611 7.166 1.00 94.62 74 GLU A O 1
ATOM 641 N N . PRO A 1 75 ? -5.124 -11.514 6.714 1.00 94.00 75 PRO A N 1
ATOM 642 C CA . PRO A 1 75 ? -4.652 -11.075 5.397 1.00 94.00 75 PRO A CA 1
ATOM 643 C C . PRO A 1 75 ? -5.765 -10.535 4.493 1.00 94.00 75 PRO A C 1
ATOM 645 O O . PRO A 1 75 ? -5.598 -9.511 3.839 1.00 94.00 75 PRO A O 1
ATOM 648 N N . SER A 1 76 ? -6.948 -11.158 4.531 1.00 94.06 76 SER A N 1
ATOM 649 C CA . SER A 1 76 ? -8.116 -10.729 3.751 1.00 94.06 76 SER A CA 1
ATOM 650 C C . SER A 1 76 ? -8.554 -9.291 4.069 1.00 94.06 76 SER A C 1
ATOM 652 O O . SER A 1 76 ? -9.020 -8.568 3.187 1.00 94.06 76 SER A O 1
ATOM 654 N N . VAL A 1 77 ? -8.393 -8.848 5.320 1.00 95.19 77 VAL A N 1
ATOM 655 C CA . VAL A 1 77 ? -8.716 -7.485 5.753 1.00 95.19 77 VAL A CA 1
ATOM 656 C C . VAL A 1 77 ? -7.639 -6.509 5.293 1.00 95.19 77 VAL A C 1
ATOM 658 O O . VAL A 1 77 ? -7.977 -5.417 4.843 1.00 95.19 77 VAL A O 1
ATOM 661 N N . LEU A 1 78 ? -6.366 -6.898 5.352 1.00 95.75 78 LEU A N 1
ATOM 662 C CA . LEU A 1 78 ? -5.257 -6.081 4.856 1.00 95.75 78 LEU A CA 1
ATOM 663 C C . LEU A 1 78 ? -5.370 -5.833 3.344 1.00 95.75 78 LEU A C 1
ATOM 665 O O . LEU A 1 78 ? -5.232 -4.695 2.896 1.00 95.75 78 LEU A O 1
ATOM 669 N N . THR A 1 79 ? -5.738 -6.855 2.566 1.00 95.38 79 THR A N 1
ATOM 670 C CA . THR A 1 79 ? -6.034 -6.706 1.134 1.00 95.38 79 THR A CA 1
ATOM 671 C C . THR A 1 79 ? -7.199 -5.735 0.897 1.00 95.38 79 THR A C 1
ATOM 673 O O . THR A 1 79 ? -7.126 -4.881 0.014 1.00 95.38 79 THR A O 1
ATOM 676 N N . LYS A 1 80 ? -8.266 -5.793 1.709 1.00 95.44 80 LYS A N 1
ATOM 677 C CA . LYS A 1 80 ? -9.376 -4.823 1.628 1.00 95.44 80 LYS A CA 1
ATOM 678 C C . LYS A 1 80 ? -8.950 -3.399 2.005 1.00 95.44 80 LYS A C 1
ATOM 680 O O . LYS A 1 80 ? -9.395 -2.448 1.368 1.00 95.44 80 LYS A O 1
ATOM 685 N N . MET A 1 81 ? -8.060 -3.237 2.988 1.00 96.31 81 MET A N 1
ATOM 686 C CA . MET A 1 81 ? -7.467 -1.934 3.310 1.00 96.31 81 MET A CA 1
ATOM 687 C C . MET A 1 81 ? -6.697 -1.370 2.116 1.00 96.31 81 MET A C 1
ATOM 689 O O . MET A 1 81 ? -6.900 -0.213 1.760 1.00 96.31 81 MET A O 1
ATOM 693 N N . LEU A 1 82 ? -5.871 -2.186 1.456 1.00 96.12 82 LEU A N 1
ATOM 694 C CA . LEU A 1 82 ? -5.171 -1.781 0.235 1.00 96.12 82 LEU A CA 1
ATOM 695 C C . LEU A 1 82 ? -6.137 -1.395 -0.887 1.00 96.12 82 LEU A C 1
ATOM 697 O O . LEU A 1 82 ? -5.898 -0.409 -1.579 1.00 96.12 82 LEU A O 1
ATOM 701 N N . LEU A 1 83 ? -7.238 -2.127 -1.072 1.00 95.81 83 LEU A N 1
ATOM 702 C CA . LEU A 1 83 ? -8.260 -1.786 -2.069 1.00 95.81 83 LEU A CA 1
ATOM 703 C C . LEU A 1 83 ? -8.882 -0.410 -1.805 1.00 95.81 83 LEU A C 1
ATOM 705 O O . LEU A 1 83 ? -8.956 0.394 -2.733 1.00 95.81 83 LEU A O 1
ATOM 709 N N . ALA A 1 84 ? -9.231 -0.108 -0.554 1.00 96.31 84 ALA A N 1
ATOM 710 C CA . ALA A 1 84 ? -9.854 1.161 -0.171 1.00 96.31 84 ALA A CA 1
ATOM 711 C C . ALA A 1 84 ? -8.874 2.347 -0.064 1.00 96.31 84 ALA A C 1
ATOM 713 O O . ALA A 1 84 ? -9.295 3.505 -0.117 1.00 96.31 84 ALA A O 1
ATOM 714 N N . ALA A 1 85 ? -7.575 2.089 0.102 1.00 96.50 85 ALA A N 1
ATOM 715 C CA . ALA A 1 85 ? -6.553 3.126 0.205 1.00 96.50 85 ALA A CA 1
ATOM 716 C C . ALA A 1 85 ? -6.344 3.869 -1.124 1.00 96.50 85 ALA A C 1
ATOM 718 O O . ALA A 1 85 ? -6.402 3.279 -2.207 1.00 96.50 85 ALA A O 1
ATOM 719 N N . ASP A 1 86 ? -6.035 5.163 -1.051 1.00 95.00 86 ASP A N 1
ATOM 720 C CA . ASP A 1 86 ? -5.500 5.882 -2.207 1.00 95.00 86 ASP A CA 1
ATOM 721 C C . ASP A 1 86 ? -4.013 5.551 -2.418 1.00 95.00 86 ASP A C 1
ATOM 723 O O . ASP A 1 86 ? -3.426 4.763 -1.676 1.00 95.00 86 ASP A O 1
ATOM 727 N N . ILE A 1 87 ? -3.379 6.136 -3.433 1.00 95.31 87 ILE A N 1
ATOM 728 C CA . ILE A 1 87 ? -1.971 5.850 -3.726 1.00 95.31 87 ILE A CA 1
ATOM 729 C C . ILE A 1 87 ? -1.005 6.288 -2.605 1.00 95.31 87 ILE A C 1
ATOM 731 O O . ILE A 1 87 ? -0.031 5.584 -2.354 1.00 95.31 87 ILE A O 1
ATOM 735 N N . TYR A 1 88 ? -1.258 7.397 -1.899 1.00 94.38 88 TYR A N 1
ATOM 736 C CA . TYR A 1 88 ? -0.361 7.880 -0.839 1.00 94.38 88 TYR A CA 1
ATOM 737 C C . TYR A 1 88 ? -0.407 6.947 0.366 1.00 94.38 88 TYR A C 1
ATOM 739 O O . TYR A 1 88 ? 0.629 6.572 0.918 1.00 94.38 88 TYR A O 1
ATOM 747 N N . ASP A 1 89 ? -1.616 6.541 0.740 1.00 95.62 89 ASP A N 1
ATOM 748 C CA . ASP A 1 89 ? -1.853 5.604 1.827 1.00 95.62 89 ASP A CA 1
ATOM 749 C C . ASP A 1 89 ? -1.375 4.197 1.438 1.00 95.62 89 ASP A C 1
ATOM 751 O O . ASP A 1 89 ? -0.798 3.495 2.264 1.00 95.62 89 ASP A O 1
ATOM 755 N N . THR A 1 90 ? -1.509 3.809 0.164 1.00 96.69 90 THR A N 1
ATOM 756 C CA . THR A 1 90 ? -0.981 2.539 -0.362 1.00 96.69 90 THR A CA 1
ATOM 757 C C . THR A 1 90 ? 0.536 2.459 -0.213 1.00 96.69 90 THR A C 1
ATOM 759 O O . THR A 1 90 ? 1.032 1.426 0.226 1.00 96.69 90 THR A O 1
ATOM 762 N N . ILE A 1 91 ? 1.282 3.530 -0.514 1.00 95.44 91 ILE A N 1
ATOM 763 C CA . ILE A 1 91 ? 2.743 3.567 -0.309 1.00 95.44 91 ILE A CA 1
ATOM 764 C C . ILE A 1 91 ? 3.077 3.248 1.151 1.00 95.44 91 ILE A C 1
ATOM 766 O O . ILE A 1 91 ? 3.888 2.367 1.432 1.00 95.44 91 ILE A O 1
ATOM 770 N N . LYS A 1 92 ? 2.401 3.917 2.091 1.00 94.94 92 LYS A N 1
ATOM 771 C CA . LYS A 1 92 ? 2.613 3.703 3.527 1.00 94.94 92 LYS A CA 1
ATOM 772 C C . LYS A 1 92 ? 2.253 2.279 3.947 1.00 94.94 92 LYS A C 1
ATOM 774 O O . LYS A 1 92 ? 3.060 1.629 4.605 1.00 94.94 92 LYS A O 1
ATOM 779 N N . LEU A 1 93 ? 1.088 1.775 3.528 1.00 95.69 93 LEU A N 1
ATOM 780 C CA . LEU A 1 93 ? 0.644 0.405 3.806 1.00 95.69 93 LEU A CA 1
ATOM 781 C C . LEU A 1 93 ? 1.651 -0.622 3.286 1.00 95.69 93 LEU A C 1
ATOM 783 O O . LEU A 1 93 ? 2.069 -1.497 4.040 1.00 95.69 93 LEU A O 1
ATOM 787 N N . MET A 1 94 ? 2.108 -0.486 2.040 1.00 94.81 94 MET A N 1
ATOM 788 C CA . MET A 1 94 ? 3.118 -1.379 1.469 1.00 94.81 94 MET A CA 1
ATOM 789 C C . MET A 1 94 ? 4.427 -1.351 2.258 1.00 94.81 94 MET A C 1
ATOM 791 O O . MET A 1 94 ? 5.074 -2.389 2.362 1.00 94.81 94 MET A O 1
ATOM 795 N N . GLY A 1 95 ? 4.790 -0.231 2.885 1.00 92.12 95 GLY A N 1
ATOM 796 C CA . GLY A 1 95 ? 5.941 -0.152 3.789 1.00 92.12 95 GLY A CA 1
ATOM 797 C C . GLY A 1 95 ? 5.783 -0.942 5.098 1.00 92.12 95 GLY A C 1
ATOM 798 O O . GLY A 1 95 ? 6.774 -1.449 5.627 1.00 92.12 95 GLY A O 1
ATOM 799 N N . ILE A 1 96 ? 4.555 -1.102 5.608 1.00 93.25 96 ILE A N 1
ATOM 800 C CA . ILE A 1 96 ? 4.291 -1.666 6.949 1.00 93.25 96 ILE A CA 1
ATOM 801 C C . ILE A 1 96 ? 3.554 -3.010 6.965 1.00 93.25 96 ILE A C 1
ATOM 803 O O . ILE A 1 96 ? 3.485 -3.639 8.015 1.00 93.25 96 ILE A O 1
ATOM 807 N N . LEU A 1 97 ? 3.015 -3.489 5.842 1.00 93.56 97 LEU A N 1
ATOM 808 C CA . LEU A 1 97 ? 2.363 -4.806 5.778 1.00 93.56 97 LEU A CA 1
ATOM 809 C C . LEU A 1 97 ? 3.335 -5.926 6.198 1.00 93.56 97 LEU A C 1
ATOM 811 O O . LEU A 1 97 ? 4.508 -5.835 5.875 1.00 93.56 97 LEU A O 1
ATOM 815 N N . PRO A 1 98 ? 2.943 -6.985 6.909 1.00 89.81 98 PRO A N 1
ATOM 816 C CA . PRO A 1 98 ? 3.896 -8.013 7.333 1.00 89.81 98 PRO A CA 1
ATOM 817 C C . PRO A 1 98 ? 4.433 -8.825 6.143 1.00 89.81 98 PRO A C 1
ATOM 819 O O . PRO A 1 98 ? 5.622 -8.727 5.842 1.00 89.81 98 PRO A O 1
ATOM 822 N N . ASP A 1 99 ? 3.550 -9.494 5.399 1.00 88.50 99 ASP A N 1
ATOM 823 C CA . ASP A 1 99 ? 3.903 -10.429 4.323 1.00 88.50 99 ASP A CA 1
ATOM 824 C C . ASP A 1 99 ? 3.006 -10.204 3.091 1.00 88.50 99 ASP A C 1
ATOM 826 O O . ASP A 1 99 ? 2.025 -10.926 2.897 1.00 88.50 99 ASP A O 1
ATOM 830 N N . PRO A 1 100 ? 3.278 -9.169 2.272 1.00 91.62 100 PRO A N 1
ATOM 831 C CA . PRO A 1 100 ? 2.444 -8.880 1.113 1.00 91.62 100 PRO A CA 1
ATOM 832 C C . PRO A 1 100 ? 2.539 -10.006 0.077 1.00 91.62 100 PRO A C 1
ATOM 834 O O . PRO A 1 100 ? 3.630 -10.479 -0.249 1.00 91.62 100 PRO A O 1
ATOM 837 N N . ILE A 1 101 ? 1.397 -10.413 -0.475 1.00 93.38 101 ILE A N 1
ATOM 838 C CA . ILE A 1 101 ? 1.328 -11.427 -1.536 1.00 93.38 101 ILE A CA 1
ATOM 839 C C . ILE A 1 101 ? 1.191 -10.778 -2.916 1.00 93.38 101 ILE A C 1
ATOM 841 O O . ILE A 1 101 ? 0.920 -9.586 -3.048 1.00 93.38 101 ILE A O 1
ATOM 845 N N . VAL A 1 102 ? 1.351 -11.567 -3.983 1.00 94.88 102 VAL A N 1
ATOM 846 C CA . VAL A 1 102 ? 1.303 -11.053 -5.365 1.00 94.88 102 VAL A CA 1
ATOM 847 C C . VAL A 1 102 ? 0.006 -10.282 -5.652 1.00 94.88 102 VAL A C 1
ATOM 849 O O . VAL A 1 102 ? 0.057 -9.246 -6.309 1.00 94.88 102 VAL A O 1
ATOM 852 N N . SER A 1 103 ? -1.145 -10.726 -5.136 1.00 94.38 103 SER A N 1
ATOM 853 C CA . SER A 1 103 ? -2.417 -10.014 -5.332 1.00 94.38 103 SER A CA 1
ATOM 854 C C . SER A 1 103 ? -2.439 -8.630 -4.683 1.00 94.38 103 SER A C 1
ATOM 856 O O . SER A 1 103 ? -3.006 -7.709 -5.266 1.00 94.38 103 SER A O 1
ATOM 858 N N . ASP A 1 104 ? -1.795 -8.458 -3.525 1.00 95.44 104 ASP A N 1
ATOM 859 C CA . ASP A 1 104 ? -1.688 -7.158 -2.852 1.00 95.44 104 ASP A CA 1
ATOM 860 C C . ASP A 1 104 ? -0.863 -6.181 -3.691 1.00 95.44 104 ASP A C 1
ATOM 862 O O . ASP A 1 104 ? -1.238 -5.022 -3.865 1.00 95.44 104 ASP A O 1
ATOM 866 N N . LEU A 1 105 ? 0.230 -6.668 -4.286 1.00 95.94 105 LEU A N 1
ATOM 867 C CA . LEU A 1 105 ? 1.052 -5.869 -5.189 1.00 95.94 105 LEU A CA 1
ATOM 868 C C . LEU A 1 105 ? 0.298 -5.529 -6.469 1.00 95.94 105 LEU A C 1
ATOM 870 O O . LEU A 1 105 ? 0.375 -4.393 -6.915 1.00 95.94 105 LEU A O 1
ATOM 874 N N . VAL A 1 106 ? -0.466 -6.461 -7.046 1.00 95.94 106 VAL A N 1
ATOM 875 C CA . VAL A 1 106 ? -1.313 -6.157 -8.210 1.00 95.94 106 VAL A CA 1
ATOM 876 C C . VAL A 1 106 ? -2.303 -5.037 -7.875 1.00 95.94 106 VAL A C 1
ATOM 878 O O . VAL A 1 106 ? -2.484 -4.129 -8.682 1.00 95.94 106 VAL A O 1
ATOM 881 N N . ILE A 1 107 ? -2.907 -5.053 -6.683 1.00 95.62 107 ILE A N 1
ATOM 882 C CA . ILE A 1 107 ? -3.794 -3.975 -6.221 1.00 95.62 107 ILE A CA 1
ATOM 883 C C . ILE A 1 107 ? -3.031 -2.654 -6.101 1.00 95.62 107 ILE A C 1
ATOM 885 O O . ILE A 1 107 ? -3.508 -1.629 -6.588 1.00 95.62 107 ILE A O 1
ATOM 889 N N . ALA A 1 108 ? -1.852 -2.674 -5.478 1.00 96.00 108 ALA A N 1
ATOM 890 C CA . ALA A 1 108 ? -1.034 -1.485 -5.281 1.00 96.00 108 ALA A CA 1
ATOM 891 C C . ALA A 1 108 ? -0.566 -0.881 -6.617 1.00 96.00 108 ALA A C 1
ATOM 893 O O . ALA A 1 108 ? -0.743 0.307 -6.861 1.00 96.00 108 ALA A O 1
ATOM 894 N N . LEU A 1 109 ? -0.042 -1.702 -7.524 1.00 95.62 109 LEU A N 1
ATOM 895 C CA . LEU A 1 109 ? 0.470 -1.284 -8.832 1.00 95.62 109 LEU A CA 1
ATOM 896 C C . LEU A 1 109 ? -0.607 -0.690 -9.751 1.00 95.62 109 LEU A C 1
ATOM 898 O O . LEU A 1 109 ? -0.282 0.084 -10.648 1.00 95.62 109 LEU A O 1
ATOM 902 N N . LYS A 1 110 ? -1.881 -1.024 -9.516 1.00 94.94 110 LYS A N 1
ATOM 903 C CA . LYS A 1 110 ? -3.032 -0.454 -10.229 1.00 94.94 110 LYS A CA 1
ATOM 904 C C . LYS A 1 110 ? -3.507 0.888 -9.658 1.00 94.94 110 LYS A C 1
ATOM 906 O O . LYS A 1 110 ? -4.440 1.474 -10.205 1.00 94.94 110 LYS A O 1
ATOM 911 N N . LYS A 1 111 ? -2.914 1.390 -8.568 1.00 94.62 111 LYS A N 1
ATOM 912 C CA . LYS A 1 111 ? -3.303 2.679 -7.982 1.00 94.62 111 LYS A CA 1
ATOM 913 C C . LYS A 1 111 ? -2.897 3.832 -8.888 1.00 94.62 111 LYS A C 1
ATOM 915 O O . LYS A 1 111 ? -1.747 3.956 -9.295 1.00 94.62 111 LYS A O 1
ATOM 920 N N . THR A 1 112 ? -3.850 4.719 -9.145 1.00 92.12 112 THR A N 1
ATOM 921 C CA . THR A 1 112 ? -3.645 5.905 -9.972 1.00 92.12 112 THR A CA 1
ATOM 922 C C . THR A 1 112 ? -3.478 7.148 -9.098 1.00 92.12 112 THR A C 1
ATOM 924 O O . THR A 1 112 ? -4.291 7.363 -8.191 1.00 92.12 112 THR A O 1
ATOM 927 N N . PRO A 1 113 ? -2.487 8.009 -9.379 1.00 92.94 113 PRO A N 1
ATOM 928 C CA . PRO A 1 113 ? -2.408 9.333 -8.777 1.00 92.94 113 PRO A CA 1
ATOM 929 C C . PRO A 1 113 ? -3.692 10.143 -8.996 1.00 92.94 113 PRO A C 1
ATOM 931 O O . PRO A 1 113 ? -4.283 10.073 -10.079 1.00 92.94 113 PRO A O 1
ATOM 934 N N . PRO A 1 114 ? -4.127 10.947 -8.011 1.00 91.50 114 PRO A N 1
ATOM 935 C CA . PRO A 1 114 ? -5.308 11.778 -8.183 1.00 91.50 114 PRO A CA 1
ATOM 936 C C . PRO A 1 114 ? -5.085 12.860 -9.258 1.00 91.50 114 PRO A C 1
ATOM 938 O O . PRO A 1 114 ? -3.946 13.269 -9.508 1.00 91.50 114 PRO A O 1
ATOM 941 N N . PRO A 1 115 ? -6.157 13.398 -9.873 1.00 90.06 115 PRO A N 1
ATOM 942 C CA . PRO A 1 115 ? -6.039 14.368 -10.965 1.00 90.06 115 PRO A CA 1
ATOM 943 C C . PRO A 1 115 ? -5.269 15.643 -10.604 1.00 90.06 115 PRO A C 1
ATOM 945 O O . PRO A 1 115 ? -4.643 16.235 -11.477 1.00 90.06 115 PRO A O 1
ATOM 948 N N . TYR A 1 116 ? -5.311 16.047 -9.331 1.00 90.94 116 TYR A N 1
ATOM 949 C CA . TYR A 1 116 ? -4.665 17.255 -8.817 1.00 90.94 116 TYR A CA 1
ATOM 950 C C . TYR A 1 116 ? -3.173 17.079 -8.480 1.00 90.94 116 TYR A C 1
ATOM 952 O O . TYR A 1 116 ? -2.516 18.071 -8.163 1.00 90.94 116 TYR A O 1
ATOM 960 N N . GLU A 1 117 ? -2.636 15.853 -8.499 1.00 94.62 117 GLU A N 1
ATOM 961 C CA . GLU A 1 117 ? -1.211 15.616 -8.244 1.00 94.62 117 GLU A CA 1
ATOM 962 C C . GLU A 1 117 ? -0.372 16.187 -9.395 1.00 94.62 117 GLU A C 1
ATOM 964 O O . GLU A 1 117 ? -0.603 15.872 -10.566 1.00 94.62 117 GLU A O 1
ATOM 969 N N . LYS A 1 118 ? 0.610 17.025 -9.048 1.00 92.06 118 LYS A N 1
ATOM 970 C CA . LYS A 1 118 ? 1.505 17.688 -10.004 1.00 92.06 118 LYS A CA 1
ATOM 971 C C . LYS A 1 118 ? 2.604 16.744 -10.484 1.00 92.06 118 LYS A C 1
ATOM 973 O O . LYS A 1 118 ? 2.952 16.777 -11.657 1.00 92.06 118 LYS A O 1
ATOM 978 N N . ASN A 1 119 ? 3.113 15.891 -9.595 1.00 92.81 119 ASN A N 1
ATOM 979 C CA . ASN A 1 119 ? 4.242 14.998 -9.856 1.00 92.81 119 ASN A CA 1
ATOM 980 C C . ASN A 1 119 ? 3.790 13.530 -9.828 1.00 92.81 119 ASN A C 1
ATOM 982 O O . ASN A 1 119 ? 4.220 12.745 -8.981 1.00 92.81 119 ASN A O 1
ATOM 986 N N . LYS A 1 120 ? 2.892 13.161 -10.749 1.00 93.50 120 LYS A N 1
ATOM 987 C CA . LYS A 1 120 ? 2.280 11.820 -10.806 1.00 93.50 120 LYS A CA 1
ATOM 988 C C . LYS A 1 120 ? 3.319 10.707 -10.945 1.00 93.50 120 LYS A C 1
ATOM 990 O O . LYS A 1 120 ? 3.237 9.708 -10.240 1.00 93.50 120 LYS A O 1
ATOM 995 N N . GLU A 1 121 ? 4.307 10.915 -11.809 1.00 92.81 121 GLU A N 1
ATOM 996 C CA . GLU A 1 121 ? 5.398 9.970 -12.071 1.00 92.81 121 GLU A CA 1
ATOM 997 C C . GLU A 1 121 ? 6.220 9.669 -10.817 1.00 92.81 121 GLU A C 1
ATOM 999 O O . GLU A 1 121 ? 6.398 8.508 -10.466 1.00 92.81 121 GLU A O 1
ATOM 1004 N N . LEU A 1 122 ? 6.625 10.710 -10.083 1.00 93.00 122 LEU A N 1
ATOM 1005 C CA . LEU A 1 122 ? 7.391 10.563 -8.844 1.00 93.00 122 LEU A CA 1
ATOM 1006 C C . LEU A 1 122 ? 6.616 9.779 -7.776 1.00 93.00 122 LEU A C 1
ATOM 1008 O O . LEU A 1 122 ? 7.198 9.017 -7.005 1.00 93.00 122 LEU A O 1
ATOM 1012 N N . LEU A 1 123 ? 5.299 9.980 -7.704 1.00 94.62 123 LEU A N 1
ATOM 1013 C CA . LEU A 1 123 ? 4.447 9.273 -6.754 1.00 94.62 123 LEU A CA 1
ATOM 1014 C C . LEU A 1 123 ? 4.336 7.781 -7.095 1.00 94.62 123 LEU A C 1
ATOM 1016 O O . LEU A 1 123 ? 4.415 6.942 -6.197 1.00 94.62 123 LEU A O 1
ATOM 1020 N N . VAL A 1 124 ? 4.204 7.457 -8.383 1.00 95.25 124 VAL A N 1
ATOM 1021 C CA . VAL A 1 124 ? 4.214 6.073 -8.877 1.00 95.25 124 VAL A CA 1
ATOM 1022 C C . VAL A 1 124 ? 5.577 5.421 -8.635 1.00 95.25 124 VAL A C 1
ATOM 1024 O O . VAL A 1 124 ? 5.623 4.319 -8.093 1.00 95.25 124 VAL A O 1
ATOM 1027 N N . ASP A 1 125 ? 6.681 6.115 -8.922 1.00 94.75 125 ASP A N 1
ATOM 1028 C CA . ASP A 1 125 ? 8.031 5.595 -8.665 1.00 94.75 125 ASP A CA 1
ATOM 1029 C C . ASP A 1 125 ? 8.261 5.313 -7.192 1.00 94.75 125 ASP A C 1
ATOM 1031 O O . ASP A 1 125 ? 8.823 4.281 -6.842 1.00 94.75 125 ASP A O 1
ATOM 1035 N N . ARG A 1 126 ? 7.790 6.199 -6.306 1.00 95.25 126 ARG A N 1
ATOM 1036 C CA . ARG A 1 126 ? 7.893 5.981 -4.862 1.00 95.25 126 ARG A CA 1
ATOM 1037 C C . ARG A 1 126 ? 7.161 4.711 -4.444 1.00 95.25 126 ARG A C 1
ATOM 1039 O O . ARG A 1 126 ? 7.678 3.960 -3.616 1.00 95.25 126 ARG A O 1
ATOM 1046 N N . LEU A 1 127 ? 5.981 4.455 -5.006 1.00 95.88 127 LEU A N 1
ATOM 1047 C CA . LEU A 1 127 ? 5.259 3.212 -4.758 1.00 95.88 127 LEU A CA 1
ATOM 1048 C C . LEU A 1 127 ? 6.039 2.001 -5.271 1.00 95.88 127 LEU A C 1
ATOM 1050 O O . LEU A 1 127 ? 6.207 1.034 -4.531 1.00 95.88 127 LEU A O 1
ATOM 1054 N N . TYR A 1 128 ? 6.547 2.059 -6.499 1.00 95.94 128 TYR A N 1
ATOM 1055 C CA . TYR A 1 128 ? 7.284 0.946 -7.096 1.00 95.94 128 TYR A CA 1
ATOM 1056 C C . TYR A 1 128 ? 8.576 0.666 -6.332 1.00 95.94 128 TYR A C 1
ATOM 1058 O O . TYR A 1 128 ? 8.846 -0.488 -6.013 1.00 95.94 128 TYR A O 1
ATOM 1066 N N . LYS A 1 129 ? 9.306 1.711 -5.928 1.00 94.94 129 LYS A N 1
ATOM 1067 C CA . LYS A 1 129 ? 10.493 1.618 -5.074 1.00 94.94 129 LYS A CA 1
ATOM 1068 C C . LYS A 1 129 ? 10.165 0.998 -3.718 1.00 94.94 129 LYS A C 1
ATOM 1070 O O . LYS A 1 129 ? 10.835 0.061 -3.307 1.00 94.94 129 LYS A O 1
ATOM 1075 N N . THR A 1 130 ? 9.074 1.427 -3.078 1.00 94.75 130 THR A N 1
ATOM 1076 C CA . THR A 1 130 ? 8.615 0.849 -1.800 1.00 94.75 130 THR A CA 1
ATOM 1077 C C . THR A 1 130 ? 8.343 -0.652 -1.919 1.00 94.75 130 THR A C 1
ATOM 1079 O O . THR A 1 130 ? 8.653 -1.419 -1.010 1.00 94.75 130 THR A O 1
ATOM 1082 N N . ILE A 1 131 ? 7.769 -1.094 -3.040 1.00 94.50 131 ILE A N 1
ATOM 1083 C CA . ILE A 1 131 ? 7.534 -2.518 -3.306 1.00 94.50 131 ILE A CA 1
ATOM 1084 C C . ILE A 1 131 ? 8.855 -3.238 -3.613 1.00 94.50 131 ILE A C 1
ATOM 1086 O O . ILE A 1 131 ? 9.098 -4.318 -3.074 1.00 94.50 131 ILE A O 1
ATOM 1090 N N . TYR A 1 132 ? 9.707 -2.643 -4.450 1.00 93.56 132 TYR A N 1
ATOM 1091 C CA . TYR A 1 132 ? 11.002 -3.188 -4.859 1.00 93.56 132 TYR A CA 1
ATOM 1092 C C . TYR A 1 132 ? 11.915 -3.457 -3.661 1.00 93.56 132 TYR A C 1
ATOM 1094 O O . TYR A 1 132 ? 12.388 -4.582 -3.496 1.00 93.56 132 TYR A O 1
ATOM 1102 N N . ASP A 1 133 ? 12.075 -2.463 -2.784 1.00 90.94 133 ASP A N 1
ATOM 1103 C CA . ASP A 1 133 ? 12.928 -2.537 -1.593 1.00 90.94 133 ASP A CA 1
ATOM 1104 C C . ASP A 1 133 ? 12.466 -3.632 -0.621 1.00 90.94 133 ASP A C 1
ATOM 1106 O O . ASP A 1 133 ? 13.253 -4.168 0.159 1.00 90.94 133 ASP A O 1
ATOM 1110 N N . ARG A 1 134 ? 11.182 -4.001 -0.679 1.00 87.19 134 ARG A N 1
ATOM 1111 C CA . ARG A 1 134 ? 10.624 -5.099 0.110 1.00 87.19 134 ARG A CA 1
ATOM 1112 C C . ARG A 1 134 ? 10.743 -6.454 -0.560 1.00 87.19 134 ARG A C 1
ATOM 1114 O O . ARG A 1 134 ? 11.026 -7.439 0.120 1.00 87.19 134 ARG A O 1
ATOM 1121 N N . SER A 1 135 ? 10.439 -6.540 -1.851 1.00 85.38 135 SER A N 1
ATOM 1122 C CA . SER A 1 135 ? 10.507 -7.792 -2.594 1.00 85.38 135 SER A CA 1
ATOM 1123 C C . SER A 1 135 ? 10.521 -7.569 -4.105 1.00 85.38 135 SER A C 1
ATOM 1125 O O . SER A 1 135 ? 9.481 -7.566 -4.770 1.00 85.38 135 SER A O 1
ATOM 1127 N N . HIS A 1 136 ? 11.727 -7.496 -4.665 1.00 84.94 136 HIS A N 1
ATOM 1128 C CA . HIS A 1 136 ? 11.944 -7.463 -6.111 1.00 84.94 136 HIS A CA 1
ATOM 1129 C C . HIS A 1 136 ? 11.224 -8.613 -6.843 1.00 84.94 136 HIS A C 1
ATOM 1131 O O . HIS A 1 136 ? 10.483 -8.388 -7.796 1.00 84.94 136 HIS A O 1
ATOM 1137 N N . GLY A 1 137 ? 11.350 -9.850 -6.346 1.00 88.12 137 GLY A N 1
ATOM 1138 C CA . GLY A 1 137 ? 10.744 -11.017 -6.995 1.00 88.12 137 GLY A CA 1
ATOM 1139 C C . GLY A 1 137 ? 9.209 -11.019 -7.001 1.00 88.12 137 GLY A C 1
ATOM 1140 O O . GLY A 1 137 ? 8.606 -11.651 -7.868 1.00 88.12 137 GLY A O 1
ATOM 1141 N N . LEU A 1 138 ? 8.559 -10.338 -6.050 1.00 90.75 138 LEU A N 1
ATOM 1142 C CA . LEU A 1 138 ? 7.103 -10.177 -6.060 1.00 90.75 138 LEU A CA 1
ATOM 1143 C C . LEU A 1 138 ? 6.663 -9.053 -7.007 1.00 90.75 138 LEU A C 1
ATOM 1145 O O . LEU A 1 138 ? 5.615 -9.198 -7.639 1.00 90.75 138 LEU A O 1
ATOM 1149 N N . LEU A 1 139 ? 7.461 -7.987 -7.146 1.00 93.88 139 LEU A N 1
ATOM 1150 C CA . LEU A 1 139 ?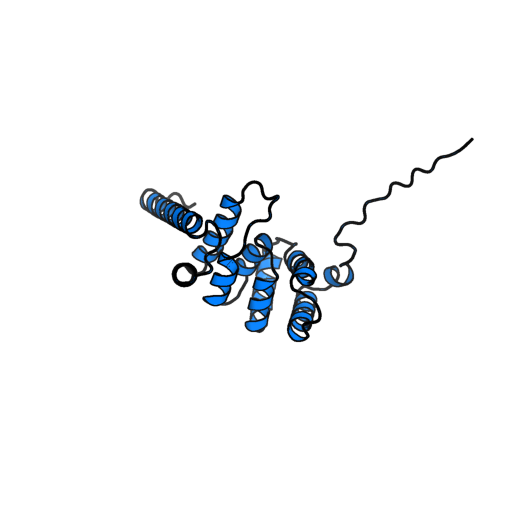 7.188 -6.889 -8.077 1.00 93.88 139 LEU A CA 1
ATOM 1151 C C . LEU A 1 139 ? 7.076 -7.393 -9.517 1.00 93.88 139 LEU A C 1
ATOM 1153 O O . LEU A 1 139 ? 6.058 -7.158 -10.165 1.00 93.88 139 LEU A O 1
ATOM 1157 N N . ASP A 1 140 ? 8.071 -8.142 -9.990 1.00 94.12 140 ASP A N 1
ATOM 1158 C CA . ASP A 1 140 ? 8.099 -8.637 -11.371 1.00 94.12 140 ASP A CA 1
ATOM 1159 C C . ASP A 1 140 ? 6.950 -9.602 -11.665 1.00 94.12 140 ASP A C 1
ATOM 1161 O O . ASP A 1 140 ? 6.328 -9.543 -12.727 1.00 94.12 140 ASP A O 1
ATOM 1165 N N . LYS A 1 141 ? 6.610 -10.464 -10.698 1.00 95.31 141 LYS A N 1
ATOM 1166 C CA . LYS A 1 141 ? 5.451 -11.360 -10.810 1.00 95.31 141 LYS A CA 1
ATOM 1167 C C . LYS A 1 141 ? 4.147 -10.574 -10.909 1.00 95.31 141 LYS A C 1
ATOM 1169 O O . LYS A 1 141 ? 3.321 -10.879 -11.765 1.00 95.31 141 LYS A O 1
ATOM 1174 N N . ALA A 1 142 ? 3.955 -9.572 -10.052 1.00 96.06 142 ALA A N 1
ATOM 1175 C CA . ALA A 1 142 ? 2.751 -8.749 -10.059 1.00 96.06 142 ALA A CA 1
ATOM 1176 C C . ALA A 1 142 ? 2.631 -7.926 -11.350 1.00 96.06 142 ALA A C 1
ATOM 1178 O O . ALA A 1 142 ? 1.557 -7.884 -11.949 1.00 96.06 142 ALA A O 1
ATOM 1179 N N . ALA A 1 143 ? 3.732 -7.336 -11.821 1.00 95.25 143 ALA A N 1
ATOM 1180 C CA . ALA A 1 143 ? 3.766 -6.613 -13.086 1.00 95.25 143 ALA A CA 1
ATOM 1181 C C . ALA A 1 143 ? 3.467 -7.538 -14.274 1.00 95.25 143 ALA A C 1
ATOM 1183 O O . ALA A 1 143 ? 2.620 -7.209 -15.100 1.00 95.25 143 ALA A O 1
ATOM 1184 N N . GLY A 1 144 ? 4.078 -8.727 -14.319 1.00 95.19 144 GLY A N 1
ATOM 1185 C CA . GLY A 1 144 ? 3.803 -9.733 -15.345 1.00 95.19 144 GLY A CA 1
ATOM 1186 C C . GLY A 1 144 ? 2.331 -10.149 -15.388 1.00 95.19 144 GLY A C 1
ATOM 1187 O O . GLY A 1 144 ? 1.755 -10.243 -16.470 1.00 95.19 144 GLY A O 1
ATOM 1188 N N . LEU A 1 145 ? 1.691 -10.315 -14.224 1.00 95.38 145 LEU A N 1
ATOM 1189 C CA . LEU A 1 145 ? 0.253 -10.581 -14.166 1.00 95.38 145 LEU A CA 1
ATOM 1190 C C . LEU A 1 145 ? -0.559 -9.432 -14.760 1.00 95.38 145 LEU A C 1
ATOM 1192 O O . LEU A 1 145 ? -1.430 -9.697 -15.581 1.00 95.38 145 LEU A O 1
ATOM 1196 N N . ILE A 1 146 ? -0.270 -8.177 -14.401 1.00 95.19 146 ILE A N 1
ATOM 1197 C CA . ILE A 1 146 ? -0.988 -7.013 -14.946 1.00 95.19 146 ILE A CA 1
ATOM 1198 C C . ILE A 1 146 ? -0.883 -6.982 -16.472 1.00 95.19 146 ILE A C 1
ATOM 1200 O O . ILE A 1 146 ? -1.914 -6.894 -17.135 1.00 95.19 146 ILE A O 1
ATOM 1204 N N . LEU A 1 147 ? 0.330 -7.130 -17.009 1.00 94.06 147 LEU A N 1
ATOM 1205 C CA . LEU A 1 147 ? 0.603 -7.116 -18.451 1.00 94.06 147 LEU A CA 1
ATOM 1206 C C . LEU A 1 147 ? -0.044 -8.280 -19.211 1.00 94.06 147 LEU A C 1
ATOM 1208 O O . LEU A 1 147 ? -0.272 -8.181 -20.409 1.00 94.06 147 LEU A O 1
ATOM 1212 N N . SER A 1 148 ? -0.348 -9.383 -18.523 1.00 92.81 148 SER A N 1
ATOM 1213 C CA . SER A 1 148 ? -1.047 -10.533 -19.108 1.00 92.81 148 SER A CA 1
ATOM 1214 C C . SER A 1 148 ? -2.576 -10.415 -19.095 1.00 92.81 148 SER A C 1
ATOM 1216 O O . SER A 1 148 ? -3.254 -11.320 -19.578 1.00 92.81 148 SER A O 1
ATOM 1218 N N . THR A 1 149 ? -3.135 -9.341 -18.522 1.00 90.00 149 THR A N 1
ATOM 1219 C CA . THR A 1 149 ? -4.589 -9.119 -18.468 1.00 90.00 149 THR A CA 1
ATOM 1220 C C . THR A 1 149 ? -5.056 -8.099 -19.496 1.00 90.00 149 THR A C 1
ATOM 1222 O O . THR A 1 149 ? -4.333 -7.162 -19.803 1.00 90.00 149 THR A O 1
ATOM 1225 N N . ASP A 1 150 ? -6.318 -8.187 -19.918 1.00 86.25 150 ASP A N 1
ATOM 1226 C CA . ASP A 1 150 ? -6.942 -7.187 -20.804 1.00 86.25 150 ASP A CA 1
ATOM 1227 C C . ASP A 1 150 ? -7.219 -5.833 -20.113 1.00 86.25 150 ASP A C 1
ATOM 1229 O O . ASP A 1 150 ? -7.687 -4.887 -20.741 1.00 86.25 150 ASP A O 1
ATOM 1233 N N . ASN A 1 151 ? -6.963 -5.726 -18.804 1.00 86.69 151 ASN A N 1
ATOM 1234 C CA . ASN A 1 151 ? -7.251 -4.544 -17.989 1.00 86.69 151 ASN A CA 1
ATOM 1235 C C . ASN A 1 151 ? -5.960 -3.949 -17.404 1.00 86.69 151 ASN A C 1
ATOM 1237 O O . ASN A 1 151 ? -5.780 -3.869 -16.177 1.00 86.69 151 ASN A O 1
ATOM 1241 N N . ILE A 1 152 ? -5.045 -3.593 -18.306 1.00 90.06 152 ILE A N 1
ATOM 1242 C CA . ILE A 1 152 ? -3.798 -2.890 -18.001 1.00 90.06 152 ILE A CA 1
ATOM 1243 C C . ILE A 1 152 ? -4.137 -1.424 -17.690 1.00 90.06 152 ILE A C 1
ATOM 1245 O O . ILE A 1 152 ? -4.801 -0.777 -18.504 1.00 90.06 152 ILE A O 1
ATOM 1249 N N . PRO A 1 153 ? -3.707 -0.869 -16.540 1.00 89.38 153 PRO A N 1
ATOM 1250 C CA . PRO A 1 153 ? -3.899 0.547 -16.258 1.00 89.38 153 PRO A CA 1
ATOM 1251 C C . PRO A 1 153 ? -3.232 1.428 -17.313 1.00 89.38 153 PRO A C 1
ATOM 1253 O O . PRO A 1 153 ? -2.161 1.105 -17.832 1.00 89.38 153 PRO A O 1
ATOM 1256 N N . GLU A 1 154 ? -3.840 2.581 -17.575 1.00 87.31 154 GLU A N 1
ATOM 1257 C CA . GLU A 1 154 ? -3.285 3.570 -18.493 1.00 87.31 154 GLU A CA 1
ATOM 1258 C C . GLU A 1 154 ? -1.849 3.938 -18.082 1.00 87.31 154 GLU A C 1
ATOM 1260 O O . GLU A 1 154 ? -1.571 4.213 -16.913 1.00 87.31 154 GLU A O 1
ATOM 1265 N N . ASN A 1 155 ? -0.928 3.922 -19.048 1.00 88.62 155 ASN A N 1
ATOM 1266 C CA . ASN A 1 155 ? 0.503 4.193 -18.867 1.00 88.62 155 ASN A CA 1
ATOM 1267 C C . ASN A 1 155 ? 1.277 3.209 -17.965 1.00 88.62 155 ASN A C 1
ATOM 1269 O O . ASN A 1 155 ? 2.448 3.468 -17.688 1.00 88.62 155 ASN A O 1
ATOM 1273 N N . PHE A 1 156 ? 0.695 2.079 -17.535 1.00 93.62 156 PHE A N 1
ATOM 1274 C CA . PHE A 1 156 ? 1.393 1.116 -16.669 1.00 93.62 156 PHE A CA 1
ATOM 1275 C C . PHE A 1 156 ? 2.681 0.577 -17.304 1.00 93.62 156 PHE A C 1
ATOM 1277 O O . PHE A 1 156 ? 3.731 0.586 -16.667 1.00 93.62 156 PHE A O 1
ATOM 1284 N N . GLU A 1 157 ? 2.621 0.154 -18.570 1.00 93.44 157 GLU A N 1
ATOM 1285 C CA . GLU A 1 157 ? 3.786 -0.355 -19.307 1.00 93.44 157 GLU A CA 1
ATOM 1286 C C . GLU A 1 157 ? 4.931 0.655 -19.350 1.00 93.44 157 GLU A C 1
ATOM 1288 O O . GLU A 1 157 ? 6.076 0.315 -19.050 1.00 93.44 157 GLU A O 1
ATOM 1293 N N . PHE A 1 158 ? 4.607 1.908 -19.673 1.00 93.31 158 PHE A N 1
ATOM 1294 C CA . PHE A 1 158 ? 5.575 2.995 -19.718 1.00 93.31 158 PHE A CA 1
ATOM 1295 C C . PHE A 1 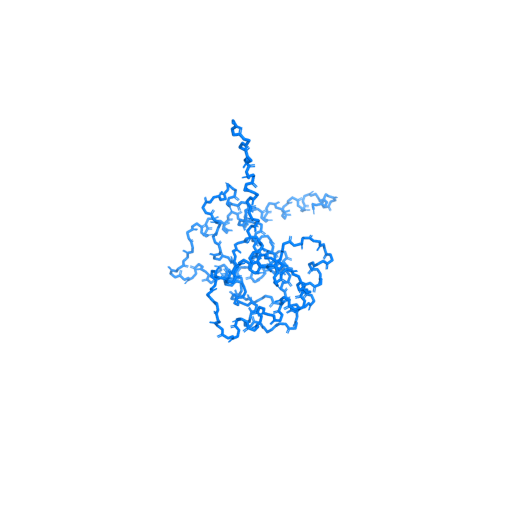158 ? 6.163 3.277 -18.330 1.00 93.31 158 PHE A C 1
ATOM 1297 O O . PHE A 1 158 ? 7.382 3.321 -18.175 1.00 93.31 158 PHE A O 1
ATOM 1304 N N . ALA A 1 159 ? 5.313 3.413 -17.307 1.00 94.00 159 ALA A N 1
ATOM 1305 C CA . ALA A 1 159 ? 5.745 3.699 -15.943 1.00 94.00 159 ALA A CA 1
ATOM 1306 C C . ALA A 1 159 ? 6.645 2.590 -15.380 1.00 94.00 159 ALA A C 1
ATOM 1308 O O . ALA A 1 159 ? 7.698 2.875 -14.812 1.00 94.00 159 ALA A O 1
ATOM 1309 N N . TYR A 1 160 ? 6.269 1.324 -15.574 1.00 95.75 160 TYR A N 1
ATOM 1310 C CA . TYR A 1 160 ? 7.063 0.184 -15.122 1.00 95.75 160 TYR A CA 1
ATOM 1311 C C . TYR A 1 160 ? 8.353 0.016 -15.939 1.00 95.75 160 TYR A C 1
ATOM 1313 O O . TYR A 1 160 ? 9.397 -0.315 -15.380 1.00 95.75 160 TYR A O 1
ATOM 1321 N N . GLY A 1 161 ? 8.320 0.290 -17.248 1.00 94.88 161 GLY A N 1
ATOM 1322 C CA . GLY A 1 161 ? 9.513 0.358 -18.095 1.00 94.88 161 GLY A CA 1
ATOM 1323 C C . GLY A 1 161 ? 10.527 1.378 -17.578 1.00 94.88 161 GLY A C 1
ATOM 1324 O O . GLY A 1 161 ? 11.665 1.010 -17.292 1.00 94.88 161 GLY A O 1
ATOM 1325 N N . ARG A 1 162 ? 10.076 2.617 -17.360 1.00 95.31 162 ARG A N 1
ATOM 1326 C CA . ARG A 1 162 ? 10.882 3.711 -16.801 1.00 95.31 162 ARG A CA 1
ATOM 1327 C C . ARG A 1 162 ? 11.444 3.371 -15.421 1.00 95.31 162 ARG A C 1
ATOM 1329 O O . ARG A 1 162 ? 12.619 3.598 -15.163 1.00 95.31 162 ARG A O 1
ATOM 1336 N N . PHE A 1 163 ? 10.639 2.779 -14.540 1.00 95.56 163 PHE A N 1
ATOM 1337 C CA . PHE A 1 163 ? 11.110 2.363 -13.218 1.00 95.56 163 PHE A CA 1
ATOM 1338 C C . PHE A 1 163 ? 12.246 1.331 -13.293 1.00 95.56 163 PHE A C 1
ATOM 1340 O O . PHE A 1 163 ? 13.224 1.439 -12.558 1.00 95.56 163 PHE A O 1
ATOM 1347 N N . LYS A 1 164 ? 12.170 0.360 -14.213 1.00 95.19 164 LYS A N 1
ATOM 1348 C CA . LYS A 1 164 ? 13.267 -0.601 -14.421 1.00 95.19 164 LYS A CA 1
ATOM 1349 C C . LYS A 1 164 ? 14.556 0.070 -14.894 1.00 95.19 164 LYS A C 1
ATOM 1351 O O . LYS A 1 164 ? 15.631 -0.407 -14.547 1.00 95.19 164 LYS A O 1
ATOM 1356 N N . GLU A 1 165 ? 14.466 1.132 -15.690 1.00 94.62 165 GLU A N 1
ATOM 1357 C CA . GLU A 1 165 ? 15.637 1.922 -16.091 1.00 94.62 165 GLU A CA 1
ATOM 1358 C C . GLU A 1 165 ? 16.249 2.641 -14.885 1.00 94.62 165 GLU A C 1
ATOM 1360 O O . GLU A 1 165 ? 17.445 2.498 -14.656 1.00 94.62 165 GLU A O 1
ATOM 1365 N N . ILE A 1 166 ? 15.422 3.282 -14.048 1.00 92.88 166 ILE A N 1
ATOM 1366 C CA . ILE A 1 166 ? 15.869 3.931 -12.802 1.00 92.88 166 ILE A CA 1
ATOM 1367 C C . ILE A 1 166 ? 16.639 2.944 -11.913 1.00 92.88 166 ILE A C 1
ATOM 1369 O O . ILE A 1 166 ? 17.741 3.251 -11.468 1.00 92.88 166 ILE A O 1
ATOM 1373 N N . ILE A 1 167 ? 16.099 1.742 -11.687 1.00 93.31 167 ILE A N 1
ATOM 1374 C CA . ILE A 1 167 ? 16.767 0.728 -10.856 1.00 93.31 167 ILE A CA 1
ATOM 1375 C C . ILE A 1 167 ? 18.088 0.259 -11.478 1.00 93.31 167 ILE A C 1
ATOM 1377 O O . ILE A 1 167 ? 19.080 0.124 -10.766 1.00 93.31 167 ILE A O 1
ATOM 1381 N N . ARG A 1 168 ? 18.140 0.046 -12.799 1.00 92.31 168 ARG A N 1
ATOM 1382 C CA . ARG A 1 168 ? 19.389 -0.333 -13.484 1.00 92.31 168 ARG A CA 1
ATOM 1383 C C . ARG A 1 168 ? 20.459 0.745 -13.358 1.00 92.31 168 ARG A C 1
ATOM 1385 O O . ARG A 1 168 ? 21.627 0.415 -13.159 1.00 92.31 168 ARG A O 1
ATOM 1392 N N . ASP A 1 169 ? 20.068 2.010 -13.452 1.00 91.19 169 ASP A N 1
ATOM 1393 C CA . ASP A 1 169 ? 20.978 3.137 -13.271 1.00 91.19 169 ASP A CA 1
ATOM 1394 C C . ASP A 1 169 ? 21.473 3.219 -11.817 1.00 91.19 169 ASP A C 1
ATOM 1396 O O . ASP A 1 169 ? 22.673 3.380 -11.590 1.00 91.19 169 ASP A O 1
ATOM 1400 N N . GLU A 1 170 ? 20.592 3.029 -10.826 1.00 89.00 170 GLU A N 1
ATOM 1401 C CA . GLU A 1 170 ? 20.961 2.947 -9.401 1.00 89.00 170 GLU A CA 1
ATOM 1402 C C . GLU A 1 170 ? 21.965 1.810 -9.132 1.00 89.00 170 GLU A C 1
ATOM 1404 O O . GLU A 1 170 ? 22.966 2.007 -8.433 1.00 89.00 170 GLU A O 1
ATOM 1409 N N . GLU A 1 171 ? 21.737 0.628 -9.709 1.00 88.62 171 GLU A N 1
ATOM 1410 C CA . GLU A 1 171 ? 22.627 -0.533 -9.598 1.00 88.62 171 GLU A CA 1
ATOM 1411 C C . GLU A 1 171 ? 23.985 -0.274 -10.263 1.00 88.62 171 GLU A C 1
ATOM 1413 O O . GLU A 1 171 ? 25.035 -0.555 -9.672 1.00 88.62 171 GLU A O 1
ATOM 1418 N N . LEU A 1 172 ? 23.987 0.317 -11.462 1.00 91.19 172 LEU A N 1
ATOM 1419 C CA . LEU A 1 172 ? 25.206 0.686 -12.177 1.00 91.19 172 LEU A CA 1
ATOM 1420 C C . LEU A 1 172 ? 26.023 1.699 -11.371 1.00 91.19 172 LEU A C 1
ATOM 1422 O O . LEU A 1 172 ? 27.213 1.479 -11.142 1.00 91.19 172 LEU A O 1
ATOM 1426 N N . LEU A 1 173 ? 25.400 2.773 -10.888 1.00 87.38 173 LEU A N 1
ATOM 1427 C CA . LEU A 1 173 ? 26.066 3.787 -10.069 1.00 87.38 173 LEU A CA 1
ATOM 1428 C C . LEU A 1 173 ? 26.639 3.187 -8.781 1.00 87.38 173 LEU A C 1
ATOM 1430 O O . LEU A 1 173 ? 27.793 3.457 -8.443 1.00 87.38 173 LEU A O 1
ATOM 1434 N N . SER A 1 174 ? 25.879 2.317 -8.113 1.00 84.81 174 SER A N 1
ATOM 1435 C CA . SER A 1 174 ? 26.331 1.608 -6.910 1.00 84.81 174 SER A CA 1
ATOM 1436 C C . SER A 1 174 ? 27.537 0.704 -7.191 1.00 84.81 174 SER A C 1
ATOM 1438 O O . SER A 1 174 ? 28.440 0.599 -6.360 1.00 84.81 174 SER A O 1
ATOM 1440 N N . SER A 1 175 ? 27.596 0.085 -8.377 1.00 87.25 175 SER A N 1
ATOM 1441 C CA . SER A 1 175 ? 28.734 -0.741 -8.803 1.00 87.25 175 SER A CA 1
ATOM 1442 C C . SER A 1 175 ? 29.988 0.082 -9.128 1.00 87.25 175 SER A C 1
ATOM 1444 O O . SER A 1 175 ? 31.105 -0.353 -8.843 1.00 87.25 175 SER A O 1
ATOM 1446 N N . LEU A 1 176 ? 29.812 1.288 -9.679 1.00 84.75 176 LEU A N 1
ATOM 1447 C CA . LEU A 1 176 ? 30.900 2.198 -10.046 1.00 84.75 176 LEU A CA 1
ATOM 1448 C C . LEU A 1 176 ? 31.463 2.953 -8.833 1.00 84.75 176 LEU A C 1
ATOM 1450 O O . LEU A 1 176 ? 32.660 3.245 -8.788 1.00 84.75 176 LEU A O 1
ATOM 1454 N N . PHE A 1 177 ? 30.627 3.239 -7.831 1.00 80.25 177 PHE A N 1
ATOM 1455 C CA . PHE A 1 177 ? 30.999 4.000 -6.637 1.00 80.25 177 PHE A CA 1
ATOM 1456 C C . PHE A 1 177 ? 30.610 3.277 -5.336 1.00 80.25 177 PHE A C 1
ATOM 1458 O O . PHE A 1 177 ? 29.835 3.806 -4.542 1.00 80.25 177 PHE A O 1
ATOM 1465 N N . PRO A 1 178 ? 31.220 2.121 -5.011 1.00 71.25 178 PRO A N 1
ATOM 1466 C CA . PRO A 1 178 ? 30.813 1.289 -3.870 1.00 71.25 178 PRO A CA 1
ATOM 1467 C C . PRO A 1 178 ? 30.979 1.954 -2.489 1.00 71.25 178 PRO A C 1
ATOM 1469 O O . PRO A 1 178 ? 30.489 1.440 -1.485 1.00 71.25 178 PRO A O 1
ATOM 1472 N N . ARG A 1 179 ? 31.694 3.086 -2.406 1.00 69.88 179 ARG A N 1
ATOM 1473 C CA . ARG A 1 179 ? 31.869 3.878 -1.172 1.00 69.88 179 ARG A CA 1
ATOM 1474 C C . ARG A 1 179 ? 30.885 5.043 -1.038 1.00 69.88 179 ARG A C 1
ATOM 1476 O O . ARG A 1 179 ? 30.791 5.608 0.049 1.00 69.88 179 ARG A O 1
ATOM 1483 N N . ALA A 1 180 ? 30.172 5.401 -2.101 1.00 64.62 180 ALA A N 1
ATOM 1484 C CA . ALA A 1 180 ? 29.084 6.365 -2.050 1.00 64.62 180 ALA A CA 1
ATOM 1485 C C . ALA A 1 180 ? 27.802 5.587 -1.737 1.00 64.62 180 ALA A C 1
ATOM 1487 O O . ALA A 1 180 ? 27.129 5.098 -2.636 1.00 64.62 180 ALA A O 1
ATOM 1488 N N . LYS A 1 181 ? 27.499 5.389 -0.452 1.00 51.50 181 LYS A N 1
ATOM 1489 C CA . LYS A 1 181 ? 26.174 4.886 -0.077 1.00 51.50 181 LYS A CA 1
ATOM 1490 C C . LYS A 1 181 ? 25.159 6.001 -0.331 1.00 51.50 181 LYS A C 1
ATOM 1492 O O . LYS A 1 181 ? 25.305 7.074 0.257 1.00 51.50 181 LYS A O 1
ATOM 1497 N N . VAL A 1 182 ? 24.202 5.736 -1.218 1.00 53.75 182 VAL A N 1
ATOM 1498 C CA . VAL A 1 182 ? 22.945 6.489 -1.356 1.00 53.75 182 VAL A CA 1
ATOM 1499 C C . VAL A 1 182 ? 21.959 5.969 -0.320 1.00 53.75 182 VAL A C 1
ATOM 1501 O O . VAL A 1 182 ? 21.944 4.734 -0.111 1.00 53.75 182 VAL A O 1
#

Radius of gyration: 19.97 Å; chains: 1; bounding box: 57×63×41 Å

Sequence (182 aa):
MNIDHERKQTKSKWYENYLPFIARSPEMQIKWLVSVFRKGTLTDQEITPYIRLLLTEESEYRMVHLKELFKDVEPSVLTKMLLAADIYDTIKLMGILPDPIVSDLVIALKKTPPPYEKNKELLVDRLYKTIYDRSHGLLDKAAGLILSTDNIPENFEFAYGRFKEIIRDEELLSSLFPRAKV

Foldseek 3Di:
DDPPPPPPPPPDDPCPVVVVLLVDDLLVLVVVLLVCLVVVVDDLQRCQVSLCSSPVDPDPVSLQVNLVSLVPRDVVSLLSSLQSYALVSNLSSLLRHNDDALSSLLSNLLHFDDPPDPCRLVSSLSSLVSNCVVPVPSSVVSLVVLVPDPDNHPCSVVSVVVSVVVVVVVVVVCVVCVPPDD

pLDDT: mean 88.24, std 13.35, range [38.22, 96.69]

Secondary structure (DSSP, 8-state):
-------------GGGGGHHHHTS-HHHHHHHHHHHHHHT-S-HHHHHHHHHHHT----HHHHHHHHHHHHTS-HHHHHHHHHHS-HHHHHHHHHH-SS--HHHHHHHHTPPPPTT-S-HHHHHHHHHHHHHHHHHHHHHHHHHHHHTSS-PPTTHHHHHHHHHHHHHHHHHHHHH-TT---